Protein AF-A0A7X7VH46-F1 (afdb_monomer_lite)

Secondary structure (DSSP, 8-state):
--HHHHHHHHT-HHHHHHHHHHHHHHHHHHHTS-TTSTTHHHHHHHHHHHHHSHHHHHHHHHHHHHHSHHHHHHGGG--HHHHHHHHHHHHHHHHHHT-

pLDDT: mean 96.86, std 2.76, range [81.5, 98.75]

Structure (mmCIF, N/CA/C/O backbone):
data_AF-A0A7X7VH46-F1
#
_entry.id   AF-A0A7X7VH46-F1
#
loop_
_atom_site.group_PDB
_atom_site.id
_atom_site.type_symbol
_atom_site.label_atom_id
_atom_site.label_alt_id
_atom_site.label_comp_id
_atom_site.label_asym_id
_atom_site.label_entity_id
_atom_site.label_seq_id
_atom_site.pdbx_PDB_ins_code
_atom_site.Cartn_x
_atom_site.Cartn_y
_atom_site.Cartn_z
_atom_site.occupancy
_atom_site.B_iso_or_equiv
_atom_site.auth_seq_id
_atom_site.auth_comp_id
_atom_site.auth_asym_id
_atom_site.auth_atom_id
_atom_site.pdbx_PDB_model_num
ATOM 1 N N . MET A 1 1 ? 3.389 -12.695 -15.971 1.00 82.69 1 MET A N 1
ATOM 2 C CA . MET A 1 1 ? 4.708 -12.786 -15.309 1.00 82.69 1 MET A CA 1
ATOM 3 C C . MET A 1 1 ? 4.766 -14.101 -14.540 1.00 82.69 1 MET A C 1
ATOM 5 O O . MET A 1 1 ? 3.742 -14.475 -13.978 1.00 82.69 1 MET A O 1
ATOM 9 N N . ALA A 1 2 ? 5.880 -14.842 -14.572 1.00 90.56 2 ALA A N 1
ATOM 10 C CA . ALA A 1 2 ? 5.995 -16.071 -13.780 1.00 90.56 2 ALA A CA 1
ATOM 11 C C . ALA A 1 2 ? 6.099 -15.738 -12.279 1.00 90.56 2 ALA A C 1
ATOM 13 O O . ALA A 1 2 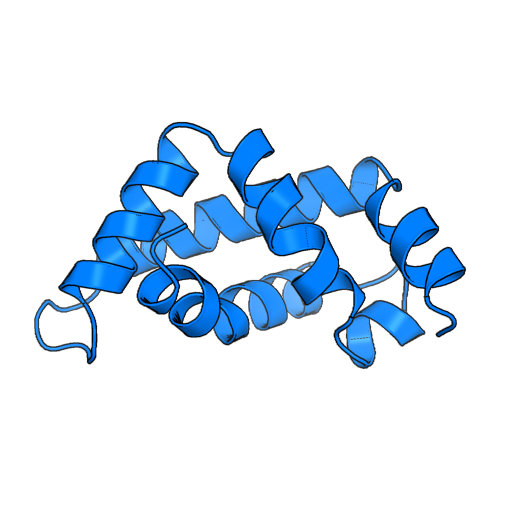? 6.571 -14.661 -11.926 1.00 90.56 2 ALA A O 1
ATOM 14 N N . LEU A 1 3 ? 5.710 -16.658 -11.386 1.00 93.12 3 LEU A N 1
ATOM 15 C CA . LEU A 1 3 ? 5.726 -16.412 -9.929 1.00 93.12 3 LEU A CA 1
ATOM 16 C C . LEU A 1 3 ? 7.112 -15.998 -9.411 1.00 93.12 3 LEU A C 1
ATOM 18 O O . LEU A 1 3 ? 7.232 -15.109 -8.569 1.00 93.12 3 LEU A O 1
ATOM 22 N N . ILE A 1 4 ? 8.164 -16.616 -9.951 1.00 94.44 4 ILE A N 1
ATOM 23 C CA . ILE A 1 4 ? 9.545 -16.285 -9.594 1.00 94.44 4 ILE A CA 1
ATOM 24 C C . ILE A 1 4 ? 9.942 -14.873 -10.039 1.00 94.44 4 ILE A C 1
ATOM 26 O O . ILE A 1 4 ? 10.735 -14.216 -9.369 1.00 94.44 4 ILE A O 1
ATOM 30 N N . ASP A 1 5 ? 9.378 -14.383 -11.140 1.00 93.38 5 ASP A N 1
ATOM 31 C CA . ASP A 1 5 ? 9.652 -13.039 -11.641 1.00 93.38 5 ASP A CA 1
ATOM 32 C C . ASP A 1 5 ? 8.924 -11.991 -10.793 1.00 93.38 5 ASP A C 1
ATOM 34 O O . ASP A 1 5 ? 9.522 -10.973 -10.453 1.00 93.38 5 ASP A O 1
ATOM 38 N N . THR A 1 6 ? 7.696 -12.283 -10.338 1.00 93.31 6 THR A N 1
ATOM 39 C CA . THR A 1 6 ? 7.007 -11.459 -9.331 1.00 93.31 6 THR A CA 1
ATOM 40 C C . THR A 1 6 ? 7.841 -11.347 -8.064 1.00 93.31 6 THR A C 1
ATOM 42 O O . THR A 1 6 ? 8.046 -10.249 -7.554 1.00 93.31 6 THR A O 1
ATOM 45 N N . TRP A 1 7 ? 8.371 -12.470 -7.572 1.00 93.50 7 TRP A N 1
ATOM 46 C CA . TRP A 1 7 ? 9.206 -12.463 -6.376 1.00 93.50 7 TRP A CA 1
ATOM 47 C C . TRP A 1 7 ? 10.475 -11.623 -6.569 1.00 93.50 7 TRP A C 1
ATOM 49 O O . TRP A 1 7 ? 10.784 -10.791 -5.722 1.00 93.50 7 TRP A O 1
ATOM 59 N N . LYS A 1 8 ? 11.174 -11.758 -7.704 1.00 94.38 8 LYS A N 1
ATOM 60 C CA . LYS A 1 8 ? 12.340 -10.914 -8.025 1.00 94.38 8 LYS A CA 1
ATOM 61 C C . LYS A 1 8 ? 11.986 -9.428 -8.075 1.00 94.38 8 LYS A C 1
ATOM 63 O O . LYS A 1 8 ? 12.780 -8.607 -7.623 1.00 94.38 8 LYS A O 1
ATOM 68 N N . LEU A 1 9 ? 10.814 -9.082 -8.608 1.00 94.94 9 LEU A N 1
ATOM 69 C CA . LEU A 1 9 ? 10.353 -7.699 -8.683 1.00 94.94 9 LEU A CA 1
ATOM 70 C C . LEU A 1 9 ? 10.090 -7.109 -7.292 1.00 94.94 9 LEU A C 1
ATOM 72 O O . LEU A 1 9 ? 10.503 -5.984 -7.027 1.00 94.94 9 LEU A O 1
ATOM 76 N N . VAL A 1 10 ? 9.492 -7.88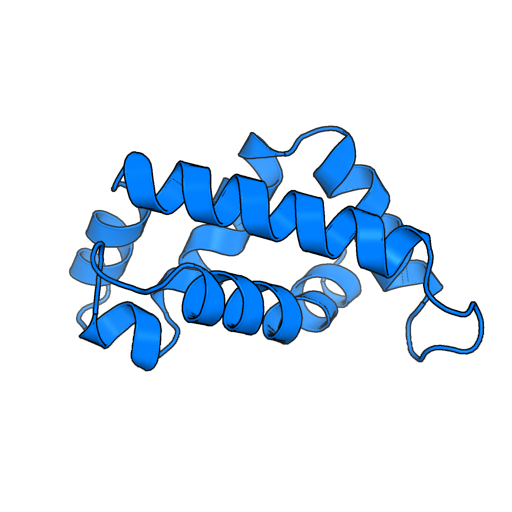9 -6.386 1.00 94.94 10 VAL A N 1
ATOM 77 C CA . VAL A 1 10 ? 9.300 -7.502 -4.977 1.00 94.94 10 VAL A CA 1
ATOM 78 C C . VAL A 1 10 ? 10.636 -7.192 -4.289 1.00 94.94 10 VAL A C 1
ATOM 80 O O . VAL A 1 10 ? 10.707 -6.270 -3.484 1.00 94.94 10 VAL A O 1
ATOM 83 N N . GLN A 1 11 ? 11.717 -7.898 -4.645 1.00 95.19 11 GLN A N 1
ATOM 84 C CA . GLN A 1 11 ? 13.063 -7.649 -4.104 1.00 95.19 11 GLN A CA 1
ATOM 85 C C . GLN A 1 11 ? 13.747 -6.388 -4.678 1.00 95.19 11 GLN A C 1
ATOM 87 O O . GLN A 1 11 ? 14.855 -6.034 -4.264 1.00 95.19 11 GLN A O 1
ATOM 92 N N . HIS A 1 12 ? 13.133 -5.690 -5.641 1.00 96.62 12 HIS A N 1
ATOM 93 C CA . HIS A 1 12 ? 13.712 -4.485 -6.228 1.00 96.62 12 HIS A CA 1
ATOM 94 C C . HIS A 1 12 ? 13.609 -3.293 -5.263 1.00 96.62 12 HIS A C 1
ATOM 96 O O . HIS A 1 12 ? 12.562 -2.654 -5.148 1.00 96.62 12 HIS A O 1
ATOM 102 N N . LYS A 1 13 ? 14.726 -2.943 -4.614 1.00 96.19 13 LYS A N 1
ATOM 103 C CA . LYS A 1 13 ? 14.794 -1.937 -3.532 1.00 96.19 13 LYS A CA 1
ATOM 104 C C . LYS A 1 13 ? 14.088 -0.616 -3.842 1.00 96.19 13 LYS A C 1
ATOM 106 O O . LYS A 1 13 ? 13.272 -0.155 -3.053 1.00 96.19 13 LYS A O 1
ATOM 111 N N . THR A 1 14 ? 14.360 -0.013 -5.000 1.00 96.44 14 THR A N 1
ATOM 112 C CA . THR A 1 14 ? 13.745 1.277 -5.356 1.00 96.44 14 THR A CA 1
ATOM 113 C C . THR A 1 14 ? 12.237 1.158 -5.541 1.00 96.44 14 THR A C 1
ATOM 115 O O . THR A 1 14 ? 11.509 2.075 -5.185 1.00 96.44 14 THR A O 1
ATOM 118 N N . LEU A 1 15 ? 11.753 0.032 -6.076 1.00 96.44 15 LEU A N 1
ATOM 119 C CA . LEU A 1 15 ? 10.314 -0.183 -6.223 1.00 96.44 15 LEU A CA 1
ATOM 120 C C . LEU A 1 15 ? 9.675 -0.388 -4.847 1.00 96.44 15 LEU A C 1
ATOM 122 O O . LEU A 1 15 ? 8.636 0.199 -4.573 1.00 96.44 15 LEU A O 1
ATOM 126 N N . HIS A 1 16 ? 10.334 -1.142 -3.968 1.00 97.62 16 HIS A N 1
ATOM 127 C CA . HIS A 1 16 ? 9.873 -1.363 -2.602 1.00 97.62 16 HIS A CA 1
ATOM 128 C C . HIS A 1 16 ? 9.717 -0.053 -1.815 1.00 97.62 16 HIS A C 1
ATOM 130 O O . HIS A 1 16 ? 8.656 0.192 -1.252 1.00 97.62 16 HIS A O 1
ATOM 136 N N . HIS A 1 17 ? 10.713 0.840 -1.844 1.00 98.19 17 HIS A N 1
ATOM 137 C CA . HIS A 1 17 ? 10.598 2.146 -1.179 1.00 98.19 17 HIS A CA 1
ATOM 138 C C . HIS A 1 17 ? 9.454 3.001 -1.750 1.00 98.19 17 HIS A C 1
ATOM 140 O O . HIS A 1 17 ? 8.810 3.746 -1.020 1.00 98.19 17 HIS A O 1
ATOM 146 N N . ARG A 1 18 ? 9.164 2.889 -3.051 1.00 98.50 18 ARG A N 1
ATOM 147 C CA . ARG A 1 18 ? 8.034 3.599 -3.674 1.00 98.50 18 ARG A CA 1
ATOM 148 C C . ARG A 1 18 ? 6.690 3.022 -3.230 1.00 98.50 18 ARG A C 1
ATOM 150 O O . ARG A 1 18 ? 5.763 3.784 -2.984 1.00 98.50 18 ARG A O 1
ATOM 157 N N . ILE A 1 19 ? 6.599 1.699 -3.076 1.00 98.44 19 ILE A N 1
ATOM 158 C CA . ILE A 1 19 ? 5.430 1.024 -2.491 1.00 98.44 19 ILE A CA 1
ATOM 159 C C . ILE A 1 19 ? 5.230 1.462 -1.038 1.00 98.44 19 ILE A C 1
ATOM 161 O O . ILE A 1 19 ? 4.105 1.757 -0.650 1.00 98.44 19 ILE A O 1
ATOM 165 N N . GLU A 1 20 ? 6.304 1.549 -0.253 1.00 98.56 20 GLU A N 1
ATOM 166 C CA . GLU A 1 20 ? 6.255 2.022 1.133 1.00 98.56 20 GLU A CA 1
ATOM 167 C C . GLU A 1 20 ? 5.703 3.445 1.231 1.00 98.56 20 GLU A C 1
ATOM 169 O O . GLU A 1 20 ? 4.749 3.686 1.971 1.00 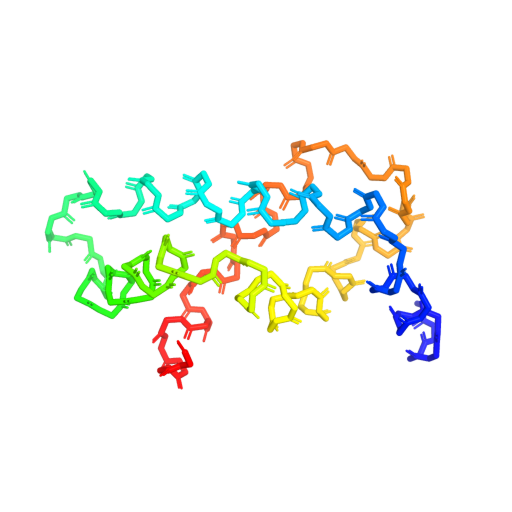98.56 20 GLU A O 1
ATOM 174 N N . VAL A 1 21 ? 6.237 4.374 0.433 1.00 98.62 21 VAL A N 1
ATOM 175 C CA . VAL A 1 21 ? 5.730 5.752 0.388 1.00 98.62 21 VAL A CA 1
ATOM 176 C C . VAL A 1 21 ? 4.261 5.771 -0.032 1.00 98.62 21 VAL A C 1
ATOM 178 O O . VAL A 1 21 ? 3.455 6.417 0.632 1.00 98.62 21 VAL A O 1
ATOM 181 N N . ALA A 1 22 ? 3.884 5.015 -1.067 1.00 98.75 22 ALA A N 1
ATOM 182 C CA . ALA A 1 22 ? 2.498 4.942 -1.520 1.00 98.75 22 ALA A CA 1
ATOM 183 C C . ALA A 1 22 ? 1.544 4.379 -0.449 1.00 98.75 22 ALA A C 1
ATOM 185 O O . ALA A 1 22 ? 0.421 4.871 -0.301 1.00 98.75 22 ALA A O 1
ATOM 186 N N . ALA A 1 23 ? 1.990 3.382 0.324 1.00 98.75 23 ALA A N 1
ATOM 187 C CA . ALA A 1 23 ? 1.242 2.811 1.442 1.00 98.75 23 ALA A CA 1
ATOM 188 C C . ALA A 1 23 ? 1.039 3.836 2.563 1.00 98.75 23 ALA A C 1
ATOM 190 O O . ALA A 1 23 ? -0.078 3.979 3.058 1.00 98.75 23 ALA A O 1
ATOM 191 N N . VAL A 1 24 ? 2.073 4.601 2.923 1.00 98.75 24 VAL A N 1
ATOM 192 C CA . VAL A 1 24 ? 1.960 5.678 3.921 1.00 98.75 24 VAL A CA 1
ATOM 193 C C . VAL A 1 24 ? 1.053 6.805 3.423 1.00 98.75 24 VAL A C 1
ATOM 195 O O . VAL A 1 24 ? 0.207 7.288 4.174 1.00 98.75 24 VAL A O 1
ATOM 198 N N . THR A 1 25 ? 1.168 7.203 2.154 1.00 98.75 25 THR A N 1
ATOM 199 C CA . THR A 1 25 ? 0.283 8.205 1.544 1.00 98.75 25 THR A CA 1
ATOM 200 C C . THR A 1 25 ? -1.179 7.757 1.588 1.00 98.75 25 THR A C 1
ATOM 202 O O . THR A 1 25 ? -2.042 8.534 2.002 1.00 98.75 25 THR A O 1
ATOM 205 N N . ALA A 1 26 ? -1.458 6.497 1.239 1.00 98.62 26 ALA A N 1
ATOM 206 C CA . ALA A 1 26 ? -2.795 5.917 1.348 1.00 98.62 26 ALA A CA 1
ATOM 207 C C . ALA A 1 26 ? -3.280 5.873 2.806 1.00 98.62 26 ALA A C 1
ATOM 209 O O . ALA A 1 26 ? -4.409 6.269 3.088 1.00 98.62 26 ALA A O 1
ATOM 210 N N . ALA A 1 27 ? -2.414 5.482 3.746 1.00 98.75 27 ALA A N 1
ATOM 211 C CA . ALA A 1 27 ? -2.733 5.432 5.169 1.00 98.75 27 ALA A CA 1
ATOM 212 C C . ALA A 1 27 ? -3.158 6.797 5.718 1.00 98.75 27 ALA A C 1
ATOM 214 O O . ALA A 1 27 ? -4.167 6.896 6.413 1.00 98.75 27 ALA A O 1
ATOM 215 N N . ILE A 1 28 ? -2.426 7.861 5.380 1.00 98.75 28 ILE A N 1
ATOM 216 C CA . ILE A 1 28 ? -2.764 9.224 5.807 1.00 98.75 28 ILE A CA 1
ATOM 217 C C . ILE A 1 28 ? -4.121 9.642 5.232 1.00 98.75 28 ILE A C 1
ATOM 219 O O . ILE A 1 28 ? -4.941 10.199 5.963 1.00 98.75 28 ILE A O 1
ATOM 223 N N . ALA A 1 29 ? -4.384 9.361 3.953 1.00 98.50 29 ALA A N 1
ATOM 224 C CA . ALA A 1 29 ? -5.666 9.683 3.330 1.00 98.50 29 ALA A CA 1
ATOM 225 C C . ALA A 1 29 ? -6.830 8.940 4.010 1.00 98.50 29 ALA A C 1
ATOM 227 O O . ALA A 1 29 ? -7.821 9.562 4.381 1.00 98.50 29 ALA A O 1
ATOM 228 N N . VAL A 1 30 ? -6.676 7.636 4.253 1.00 98.38 30 VAL A N 1
ATOM 229 C CA . VAL A 1 30 ? -7.682 6.788 4.909 1.00 98.38 30 VAL A CA 1
ATOM 230 C C . VAL A 1 30 ? -7.900 7.175 6.371 1.00 98.38 30 VAL A C 1
ATOM 232 O O . VAL A 1 30 ? -9.031 7.206 6.843 1.00 98.38 30 VAL A O 1
ATOM 235 N N . ALA A 1 31 ? -6.850 7.527 7.113 1.00 97.81 31 ALA A N 1
ATOM 236 C CA . ALA A 1 31 ? -6.992 7.961 8.503 1.00 97.81 31 ALA A CA 1
ATOM 237 C C . ALA A 1 31 ? -7.841 9.240 8.650 1.00 97.81 31 ALA A C 1
ATOM 239 O O . ALA A 1 31 ? -8.410 9.468 9.723 1.00 97.81 31 ALA A O 1
ATOM 240 N N . ASN A 1 32 ? -7.929 10.035 7.577 1.00 97.62 32 ASN A N 1
ATOM 241 C CA . ASN A 1 32 ? -8.703 11.271 7.478 1.00 97.62 32 ASN A CA 1
ATOM 242 C C . ASN A 1 32 ? -9.996 11.127 6.646 1.00 97.62 32 ASN A C 1
ATOM 244 O O . ASN A 1 32 ? -10.652 12.136 6.389 1.00 97.62 32 ASN A O 1
ATOM 248 N N . GLU A 1 33 ? -10.362 9.921 6.197 1.00 97.06 33 GLU A N 1
ATOM 249 C CA . GLU A 1 33 ? -11.583 9.715 5.407 1.00 97.06 33 GLU A CA 1
ATOM 250 C C . GLU A 1 33 ? -12.853 9.856 6.272 1.00 97.06 33 GLU A C 1
ATOM 252 O O . GLU A 1 33 ? -12.803 9.781 7.503 1.00 97.06 33 GLU A O 1
ATOM 257 N N . ASP A 1 34 ? -14.002 10.069 5.626 1.00 97.44 34 ASP A N 1
ATOM 258 C CA . ASP A 1 34 ? -15.290 10.198 6.314 1.00 97.44 34 ASP A CA 1
ATOM 259 C C . ASP A 1 34 ? -15.626 8.905 7.089 1.00 97.44 34 ASP A C 1
ATOM 261 O O . ASP A 1 34 ? -15.579 7.824 6.489 1.00 97.44 34 ASP A O 1
ATOM 265 N N . PRO A 1 35 ? -16.023 8.979 8.376 1.00 97.19 35 PRO A N 1
ATOM 266 C CA . PRO A 1 35 ? -16.440 7.813 9.153 1.00 97.19 35 PRO A CA 1
ATOM 267 C C . PRO A 1 35 ? -17.605 7.004 8.567 1.00 97.19 35 PRO A C 1
ATOM 269 O O . PRO A 1 35 ? -17.790 5.851 8.951 1.00 97.19 35 PRO A O 1
ATOM 272 N N . GLN A 1 36 ? -18.404 7.591 7.672 1.00 97.75 36 GLN A N 1
ATOM 273 C CA . GLN A 1 36 ? -19.488 6.920 6.951 1.00 97.75 36 GLN A CA 1
ATOM 274 C C . GLN A 1 36 ? -19.007 6.118 5.733 1.00 97.75 36 GLN A C 1
ATOM 276 O O . GLN A 1 36 ? -19.809 5.419 5.109 1.00 97.75 36 GLN A O 1
ATOM 281 N N . THR A 1 37 ? -17.719 6.191 5.385 1.00 97.38 37 THR A N 1
ATOM 282 C CA . THR A 1 37 ? -17.127 5.360 4.330 1.00 97.38 37 THR A CA 1
ATOM 283 C C . THR A 1 37 ? -17.294 3.882 4.685 1.00 97.38 37 THR A C 1
ATOM 285 O O . THR A 1 37 ? -17.122 3.472 5.835 1.00 97.38 37 THR A O 1
ATOM 288 N N . ALA A 1 38 ? -17.638 3.057 3.696 1.00 97.31 38 ALA A N 1
ATOM 289 C CA . ALA A 1 38 ? -17.767 1.620 3.905 1.00 97.31 38 ALA A CA 1
ATOM 290 C C . ALA A 1 38 ? -16.466 1.033 4.485 1.00 97.31 38 ALA A C 1
ATOM 292 O O . ALA A 1 38 ? -15.376 1.361 4.020 1.00 97.31 38 ALA A O 1
ATOM 293 N N . ASN A 1 39 ? -16.588 0.159 5.488 1.00 97.06 39 ASN A N 1
ATOM 294 C CA . ASN A 1 39 ? -15.462 -0.495 6.173 1.00 97.06 39 ASN A CA 1
ATOM 295 C C . ASN A 1 39 ? -14.462 0.478 6.830 1.00 97.06 39 ASN A C 1
ATOM 297 O O . ASN A 1 39 ? -13.299 0.128 7.033 1.00 97.06 39 ASN A O 1
ATOM 301 N N . HIS A 1 40 ? -14.875 1.713 7.146 1.00 97.75 40 HIS A N 1
ATOM 302 C CA . HIS A 1 40 ? -13.968 2.736 7.673 1.00 97.75 40 HIS A CA 1
ATOM 303 C C . HIS A 1 40 ? -13.180 2.271 8.908 1.00 97.75 40 HIS A C 1
ATOM 305 O O . HIS A 1 40 ? -11.992 2.563 9.027 1.00 97.75 40 HIS A O 1
ATOM 311 N N . ALA A 1 41 ? -13.812 1.536 9.829 1.00 97.50 41 ALA A N 1
ATOM 312 C CA . ALA A 1 41 ? -13.156 1.082 11.054 1.00 97.50 41 ALA A CA 1
ATOM 313 C C . ALA A 1 41 ? -11.948 0.175 10.754 1.00 97.50 41 ALA A C 1
ATOM 315 O O . ALA A 1 41 ? -10.855 0.395 11.280 1.00 97.50 41 ALA A O 1
ATOM 316 N N . GLU A 1 42 ? -12.122 -0.797 9.863 1.00 98.38 42 GLU A N 1
ATOM 317 C CA . GLU A 1 42 ? -11.096 -1.740 9.422 1.00 98.38 42 GLU A CA 1
ATOM 318 C C . GLU A 1 42 ? -10.027 -1.035 8.582 1.00 98.38 42 GLU A C 1
ATOM 320 O O . GLU A 1 42 ? -8.826 -1.211 8.806 1.00 98.38 42 GLU A O 1
ATOM 325 N N . ARG A 1 43 ? -10.454 -0.174 7.651 1.00 98.44 43 ARG A N 1
ATOM 326 C CA . ARG A 1 43 ? -9.560 0.621 6.799 1.00 98.44 43 ARG A CA 1
ATOM 327 C C . ARG A 1 43 ? -8.655 1.521 7.637 1.00 98.44 43 ARG A C 1
ATOM 329 O O . ARG A 1 43 ? -7.446 1.568 7.402 1.00 98.44 43 ARG A O 1
ATOM 336 N N . LYS A 1 44 ? -9.217 2.188 8.647 1.00 98.31 44 LYS A N 1
ATOM 337 C CA . LYS A 1 44 ? -8.480 3.032 9.591 1.00 98.31 44 LYS A CA 1
ATOM 338 C C . LYS A 1 44 ? -7.561 2.219 10.498 1.00 98.31 44 LYS A C 1
ATOM 340 O O . LYS A 1 44 ? -6.452 2.668 10.780 1.00 98.31 44 LYS A O 1
ATOM 345 N N . ALA A 1 45 ? -7.970 1.026 10.928 1.00 98.31 45 ALA A N 1
ATOM 346 C CA . ALA A 1 45 ? -7.107 0.143 11.711 1.00 98.31 45 ALA A CA 1
ATOM 347 C C . ALA A 1 45 ? -5.834 -0.231 10.934 1.00 98.31 45 ALA A C 1
ATOM 349 O O . ALA A 1 45 ? -4.733 -0.120 11.477 1.00 98.31 45 ALA A O 1
ATOM 350 N N . LEU A 1 46 ? -5.965 -0.587 9.650 1.00 98.50 46 LEU A N 1
ATOM 351 C CA . LEU A 1 46 ? -4.814 -0.803 8.772 1.00 98.50 46 LEU A CA 1
ATOM 352 C C . LEU A 1 46 ? -3.977 0.474 8.612 1.00 98.50 46 LEU A C 1
ATOM 354 O O . LEU A 1 46 ? -2.757 0.414 8.731 1.00 98.50 46 LEU A O 1
ATOM 358 N N . ALA A 1 47 ? -4.608 1.636 8.414 1.00 98.62 47 ALA A N 1
ATOM 359 C CA . ALA A 1 47 ? -3.892 2.905 8.253 1.00 98.62 47 ALA A CA 1
ATOM 360 C C . ALA A 1 47 ? -2.956 3.205 9.432 1.00 98.62 47 ALA A C 1
ATOM 362 O O . ALA A 1 47 ? -1.794 3.563 9.240 1.00 98.62 47 ALA A O 1
ATOM 363 N N . LEU A 1 48 ? -3.442 3.016 10.661 1.00 98.44 48 LEU A N 1
ATOM 364 C CA . LEU A 1 48 ? -2.645 3.226 11.869 1.00 98.44 48 LEU A CA 1
ATOM 365 C C . LEU A 1 48 ? -1.451 2.267 11.944 1.00 98.44 48 LEU A C 1
ATOM 367 O O . LEU A 1 48 ? -0.350 2.688 12.297 1.00 98.44 48 LEU A O 1
ATOM 371 N N . LYS A 1 49 ? -1.646 0.999 11.570 1.00 98.44 49 LYS A N 1
ATOM 372 C CA . LYS A 1 49 ? -0.571 0.001 11.526 1.00 98.44 49 LYS A CA 1
ATOM 373 C C . LYS A 1 49 ? 0.487 0.338 10.467 1.00 98.44 49 LYS A C 1
ATOM 375 O O . LYS A 1 49 ? 1.678 0.289 10.765 1.00 98.44 49 LYS A O 1
ATOM 380 N N . VAL A 1 50 ? 0.059 0.745 9.267 1.00 98.62 50 VAL A N 1
ATOM 381 C CA . VAL A 1 50 ? 0.954 1.166 8.175 1.00 98.62 50 VAL A CA 1
ATOM 382 C C . VAL A 1 50 ? 1.798 2.365 8.602 1.00 98.62 50 VAL A C 1
ATOM 384 O O . VAL A 1 50 ? 3.005 2.352 8.399 1.00 98.62 50 VAL A O 1
ATOM 387 N N . MET A 1 51 ? 1.206 3.375 9.246 1.00 98.38 51 MET A N 1
ATOM 388 C CA . MET A 1 51 ? 1.964 4.531 9.747 1.00 98.38 51 MET A CA 1
ATOM 389 C C . MET A 1 51 ? 2.933 4.167 10.882 1.00 98.38 51 MET A C 1
ATOM 391 O O . MET A 1 51 ? 3.976 4.803 11.013 1.00 98.38 51 MET A O 1
ATOM 395 N N . ALA A 1 52 ? 2.611 3.158 11.696 1.00 98.38 52 ALA A N 1
ATOM 396 C CA . ALA A 1 52 ? 3.469 2.706 12.790 1.00 98.38 52 ALA A CA 1
ATOM 397 C C . ALA A 1 52 ? 4.653 1.840 12.322 1.00 98.38 52 ALA A C 1
ATOM 399 O O . ALA A 1 52 ? 5.712 1.875 12.946 1.00 98.38 52 ALA A O 1
ATOM 400 N N . ALA A 1 53 ? 4.486 1.065 11.245 1.00 98.31 53 ALA A N 1
ATOM 401 C CA . ALA A 1 53 ? 5.526 0.191 10.699 1.00 98.31 53 ALA A CA 1
ATOM 402 C C . ALA A 1 53 ? 5.530 0.164 9.151 1.00 98.31 53 ALA A C 1
ATOM 404 O O . ALA A 1 53 ? 5.248 -0.886 8.561 1.00 98.31 53 ALA A O 1
ATOM 405 N N . PRO A 1 54 ? 5.876 1.282 8.477 1.00 98.06 54 PRO A N 1
ATOM 406 C CA . PRO A 1 54 ? 5.759 1.418 7.021 1.00 98.06 54 PRO A CA 1
ATOM 407 C C . PRO A 1 54 ? 6.431 0.298 6.228 1.00 98.06 54 PRO A C 1
ATOM 409 O O . PRO A 1 54 ? 5.781 -0.356 5.416 1.00 98.06 54 PRO A O 1
ATOM 412 N N . GLU A 1 55 ? 7.701 0.008 6.518 1.00 97.75 55 GLU A N 1
ATOM 413 C CA . GLU A 1 55 ? 8.473 -1.030 5.827 1.00 97.75 55 GLU A CA 1
ATOM 414 C C . GLU A 1 55 ? 7.829 -2.422 5.957 1.00 97.75 55 GLU A C 1
ATOM 416 O O . GLU A 1 55 ? 7.784 -3.195 4.999 1.00 97.75 55 GLU A O 1
ATOM 421 N N . THR A 1 56 ? 7.283 -2.755 7.132 1.00 97.94 56 THR A N 1
ATOM 422 C CA . THR A 1 56 ? 6.634 -4.058 7.362 1.00 97.94 56 THR A CA 1
ATOM 423 C C . THR A 1 56 ? 5.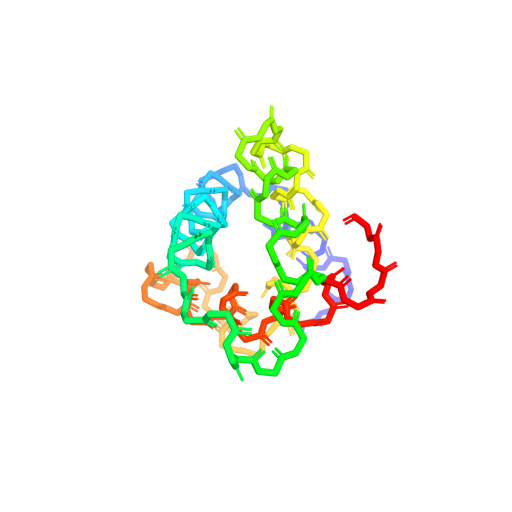387 -4.200 6.495 1.00 97.94 56 THR A C 1
ATOM 425 O O . THR A 1 56 ? 5.196 -5.221 5.835 1.00 97.94 56 THR A O 1
ATOM 428 N N . TYR A 1 57 ? 4.553 -3.163 6.446 1.00 98.00 57 TYR A N 1
ATOM 429 C CA . TYR A 1 57 ? 3.326 -3.198 5.656 1.00 98.00 57 TYR A CA 1
ATOM 430 C C . TYR A 1 57 ? 3.578 -3.060 4.154 1.00 98.00 57 TYR A C 1
ATOM 432 O O . TYR A 1 57 ? 2.869 -3.685 3.366 1.00 98.00 57 TYR A O 1
ATOM 440 N N . ALA A 1 58 ? 4.629 -2.346 3.750 1.00 97.56 58 ALA A N 1
ATOM 441 C CA . ALA A 1 58 ? 5.099 -2.342 2.371 1.00 97.56 58 ALA A CA 1
ATOM 442 C C . ALA A 1 58 ? 5.465 -3.762 1.912 1.00 97.56 58 ALA A C 1
ATOM 444 O O . ALA A 1 58 ? 4.993 -4.199 0.865 1.00 97.56 58 ALA A O 1
ATOM 445 N N . ASN A 1 59 ? 6.200 -4.520 2.735 1.00 96.88 59 ASN A N 1
ATOM 446 C CA . ASN A 1 59 ? 6.544 -5.917 2.452 1.00 96.88 59 ASN A CA 1
ATOM 447 C C . ASN A 1 59 ? 5.299 -6.813 2.320 1.00 96.88 59 ASN A C 1
ATOM 449 O O . ASN A 1 59 ? 5.219 -7.633 1.403 1.00 96.88 59 ASN A O 1
ATOM 453 N N . ILE A 1 60 ? 4.307 -6.641 3.202 1.00 97.19 60 ILE A N 1
ATOM 454 C CA . ILE A 1 60 ? 3.032 -7.381 3.154 1.00 97.19 60 ILE A CA 1
ATOM 455 C C . ILE A 1 60 ? 2.264 -7.073 1.856 1.00 97.19 60 ILE A C 1
ATOM 457 O O . ILE A 1 60 ? 1.707 -7.975 1.221 1.00 97.19 60 ILE A O 1
ATOM 461 N N . MET A 1 61 ? 2.248 -5.804 1.440 1.00 97.44 61 MET A N 1
ATOM 462 C CA . MET A 1 61 ? 1.523 -5.342 0.255 1.00 97.44 61 MET A CA 1
ATOM 463 C C . MET A 1 61 ? 2.268 -5.601 -1.062 1.00 97.44 61 MET A C 1
ATOM 465 O O . MET A 1 61 ? 1.636 -5.702 -2.117 1.00 97.44 61 MET A O 1
ATOM 469 N N . ALA A 1 62 ? 3.596 -5.741 -1.033 1.00 97.44 62 ALA A N 1
ATOM 470 C CA . ALA A 1 62 ? 4.437 -5.745 -2.228 1.00 97.44 62 ALA A CA 1
ATOM 471 C C . ALA A 1 62 ? 4.085 -6.857 -3.223 1.00 97.44 62 ALA A C 1
ATOM 473 O O . ALA A 1 62 ? 4.098 -6.616 -4.431 1.00 97.44 62 ALA A O 1
ATOM 474 N N . ILE A 1 63 ? 3.723 -8.053 -2.744 1.00 96.31 63 ILE A N 1
ATOM 475 C CA . ILE A 1 63 ? 3.286 -9.154 -3.618 1.00 96.31 63 ILE A CA 1
ATOM 476 C C . ILE A 1 63 ? 1.996 -8.780 -4.351 1.00 96.31 63 ILE A C 1
ATOM 478 O O . ILE A 1 63 ? 1.907 -8.998 -5.560 1.00 96.31 63 ILE A O 1
ATOM 482 N N . GLY A 1 64 ? 1.016 -8.200 -3.653 1.00 96.50 64 GLY A N 1
ATOM 483 C CA . GLY A 1 64 ? -0.238 -7.750 -4.259 1.00 96.50 64 GLY A CA 1
ATOM 484 C C . GLY A 1 64 ? 0.010 -6.672 -5.312 1.00 96.50 64 GLY A C 1
ATOM 485 O O . GLY A 1 64 ? -0.490 -6.775 -6.432 1.00 96.50 64 GLY A O 1
ATOM 486 N N . VAL A 1 65 ? 0.870 -5.700 -4.994 1.00 97.94 65 VAL A N 1
ATOM 487 C CA . VAL A 1 65 ? 1.235 -4.624 -5.924 1.00 97.94 65 VAL A CA 1
ATOM 488 C C . VAL A 1 65 ? 1.945 -5.172 -7.165 1.00 97.94 65 VAL A C 1
ATOM 490 O O . VAL A 1 65 ? 1.531 -4.884 -8.286 1.00 97.94 65 VAL A O 1
ATOM 493 N N . CYS A 1 66 ? 2.967 -6.013 -6.993 1.00 97.50 66 CYS A N 1
ATOM 494 C CA . CYS A 1 66 ? 3.736 -6.586 -8.104 1.00 97.50 66 CYS A CA 1
ATOM 495 C C . CYS A 1 66 ? 2.941 -7.601 -8.941 1.00 97.50 66 CYS A C 1
ATOM 497 O O . CYS A 1 66 ? 3.340 -7.917 -10.061 1.00 97.50 66 CYS A O 1
ATOM 499 N N . SER A 1 67 ? 1.826 -8.114 -8.412 1.00 95.88 67 SER A N 1
ATOM 500 C CA . SER A 1 67 ? 0.920 -9.017 -9.132 1.00 95.88 67 SER A CA 1
ATOM 501 C C . SER A 1 67 ? -0.092 -8.277 -10.011 1.00 95.88 67 SER A C 1
ATOM 503 O O . SER A 1 67 ? -0.743 -8.905 -10.847 1.00 95.88 67 SER A O 1
ATOM 505 N N . ASN A 1 68 ? -0.232 -6.955 -9.865 1.00 96.75 68 ASN A N 1
ATOM 506 C CA . ASN A 1 68 ? -1.066 -6.156 -10.756 1.00 96.75 68 ASN A CA 1
ATOM 507 C C . ASN A 1 68 ? -0.511 -6.185 -12.191 1.00 96.75 68 ASN A C 1
ATOM 509 O O . ASN A 1 68 ? 0.688 -6.026 -12.396 1.00 96.75 68 ASN A O 1
ATOM 513 N N . VAL A 1 69 ? -1.379 -6.347 -13.194 1.00 95.56 69 VAL A N 1
ATOM 514 C CA . VAL A 1 69 ? -0.968 -6.518 -14.601 1.00 95.56 69 VAL A CA 1
ATOM 515 C C . VAL A 1 69 ? -0.169 -5.337 -15.162 1.00 95.56 69 VAL A C 1
ATOM 517 O O . VAL A 1 69 ? 0.766 -5.559 -15.929 1.00 95.56 69 VAL A O 1
ATOM 520 N N . THR A 1 70 ? -0.483 -4.105 -14.753 1.00 96.06 70 THR A N 1
ATOM 521 C CA . THR A 1 70 ? 0.232 -2.894 -15.181 1.00 96.06 70 THR A CA 1
ATOM 522 C C . THR A 1 70 ? 1.625 -2.848 -14.562 1.00 96.06 70 THR A C 1
ATOM 524 O O . THR A 1 70 ? 2.610 -2.634 -15.268 1.00 96.06 70 THR A O 1
ATOM 527 N N . ILE A 1 71 ? 1.730 -3.135 -13.259 1.00 97.50 71 ILE A N 1
ATOM 528 C CA . ILE A 1 71 ? 3.019 -3.197 -12.554 1.00 97.50 71 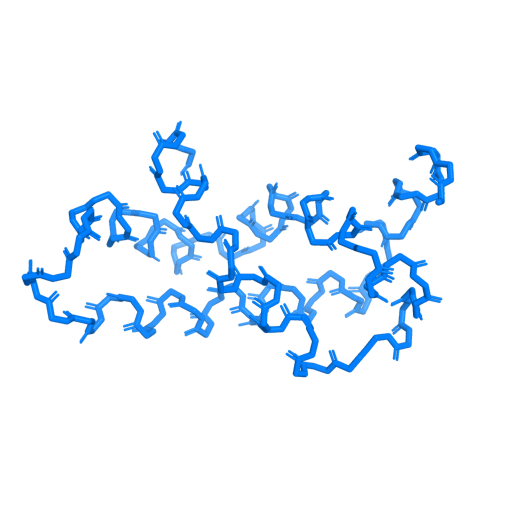ILE A CA 1
ATOM 529 C C . ILE A 1 71 ? 3.866 -4.362 -13.070 1.00 97.50 71 ILE A C 1
ATOM 531 O O . ILE A 1 71 ? 5.065 -4.216 -13.268 1.00 97.50 71 ILE A O 1
ATOM 535 N N . ALA A 1 72 ? 3.250 -5.509 -13.348 1.00 95.38 72 ALA A N 1
ATOM 536 C CA . ALA A 1 72 ? 3.922 -6.679 -13.896 1.00 95.38 72 ALA A CA 1
ATOM 537 C C . ALA A 1 72 ? 4.486 -6.427 -15.303 1.00 95.38 72 ALA A C 1
ATOM 539 O O . ALA A 1 72 ? 5.528 -6.979 -15.648 1.00 95.38 72 ALA A O 1
ATOM 540 N N . ALA A 1 73 ? 3.803 -5.613 -16.114 1.00 95.06 73 ALA A N 1
ATOM 541 C CA . ALA A 1 73 ? 4.262 -5.241 -17.448 1.00 95.06 73 ALA A CA 1
ATOM 542 C C . ALA A 1 73 ? 5.405 -4.212 -17.404 1.00 95.06 73 ALA A C 1
ATOM 544 O O . ALA A 1 73 ? 6.376 -4.343 -18.145 1.00 95.06 73 ALA A O 1
ATOM 545 N N . SER A 1 74 ? 5.305 -3.213 -16.522 1.00 95.81 74 SER A N 1
ATOM 546 C CA . SER A 1 74 ? 6.274 -2.111 -16.421 1.00 95.81 74 SER A CA 1
ATOM 547 C C . SER A 1 74 ? 7.450 -2.404 -15.480 1.00 95.81 74 SER A C 1
ATOM 549 O O . SER A 1 74 ? 8.497 -1.757 -15.550 1.00 95.81 74 SER A O 1
ATOM 551 N N . GLY A 1 75 ? 7.304 -3.371 -14.576 1.00 94.56 75 GLY A N 1
ATOM 552 C CA . GLY A 1 75 ? 8.301 -3.736 -13.578 1.00 94.56 75 GLY A CA 1
ATOM 553 C C . GLY A 1 75 ? 8.751 -2.539 -12.735 1.00 94.56 75 GLY A C 1
ATOM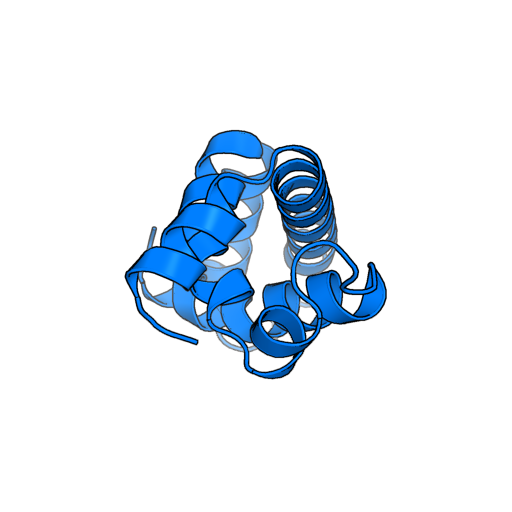 554 O O . GLY A 1 75 ? 7.949 -1.711 -12.299 1.00 94.56 75 GLY A O 1
ATOM 555 N N . ALA A 1 76 ? 10.064 -2.417 -12.535 1.00 93.94 76 ALA A N 1
ATOM 556 C CA . ALA A 1 76 ? 10.667 -1.309 -11.793 1.00 93.94 76 ALA A CA 1
ATOM 557 C C . ALA A 1 76 ? 10.476 0.070 -12.460 1.00 93.94 76 ALA A C 1
ATOM 559 O O . ALA A 1 76 ? 10.630 1.089 -11.786 1.00 93.94 76 ALA A O 1
ATOM 560 N N . ALA A 1 77 ? 10.119 0.107 -13.749 1.00 96.38 77 ALA A N 1
ATOM 561 C CA . ALA A 1 77 ? 9.830 1.332 -14.494 1.00 96.38 77 ALA A CA 1
ATOM 562 C C . ALA A 1 77 ? 8.366 1.798 -14.364 1.00 96.38 77 ALA A C 1
ATOM 564 O O . ALA A 1 77 ? 7.996 2.798 -14.975 1.00 96.38 77 ALA A O 1
ATOM 565 N N . SER A 1 78 ? 7.537 1.104 -13.571 1.00 97.94 78 SER A N 1
ATOM 566 C CA . SER A 1 78 ? 6.170 1.543 -13.240 1.00 97.94 78 SER A CA 1
ATOM 567 C C . SER A 1 78 ? 6.165 2.985 -12.744 1.00 97.94 78 SER A C 1
ATOM 569 O O . SER A 1 78 ? 7.098 3.388 -12.047 1.00 97.94 78 SER A O 1
ATOM 571 N N . THR A 1 79 ? 5.133 3.765 -13.068 1.00 98.31 79 THR A N 1
ATOM 572 C CA . THR A 1 79 ? 5.026 5.156 -12.600 1.00 98.31 79 THR A CA 1
ATOM 573 C C . THR A 1 79 ? 4.580 5.214 -11.137 1.00 98.31 79 THR A C 1
ATOM 575 O O . THR A 1 79 ? 3.984 4.266 -10.629 1.00 98.31 79 THR A O 1
ATOM 578 N N . ASP A 1 80 ? 4.859 6.319 -10.434 1.00 98.38 80 ASP A N 1
ATOM 579 C CA . ASP A 1 80 ? 4.376 6.489 -9.050 1.00 98.38 80 ASP A CA 1
ATOM 580 C C . ASP A 1 80 ? 2.848 6.504 -8.993 1.00 98.38 80 ASP A C 1
ATOM 582 O O . ASP A 1 80 ? 2.256 5.977 -8.055 1.00 98.38 80 ASP A O 1
ATOM 586 N N . ASN A 1 81 ? 2.208 7.040 -10.035 1.00 98.44 81 ASN A N 1
ATOM 587 C CA . ASN A 1 81 ? 0.758 7.054 -10.152 1.00 98.44 81 ASN A CA 1
ATOM 588 C C . ASN A 1 81 ? 0.177 5.635 -10.259 1.00 98.44 81 ASN A C 1
ATOM 590 O O . ASN A 1 81 ? -0.803 5.334 -9.582 1.00 98.44 81 ASN A O 1
ATOM 594 N N . ASP A 1 82 ? 0.797 4.750 -11.048 1.00 98.56 82 ASP A N 1
ATOM 595 C CA . ASP A 1 82 ? 0.359 3.351 -11.142 1.00 98.56 82 ASP A CA 1
ATOM 596 C C . ASP A 1 82 ? 0.523 2.632 -9.801 1.00 98.56 82 ASP A C 1
ATOM 598 O O . ASP A 1 82 ? -0.382 1.931 -9.355 1.00 98.56 82 ASP A O 1
ATOM 602 N N . ILE A 1 83 ? 1.658 2.837 -9.124 1.00 98.62 83 ILE A N 1
ATOM 603 C CA . ILE A 1 83 ? 1.924 2.227 -7.815 1.00 98.62 83 ILE A CA 1
ATOM 604 C C . ILE A 1 83 ? 0.893 2.708 -6.788 1.00 98.62 83 ILE A C 1
ATOM 606 O O . ILE A 1 83 ? 0.280 1.883 -6.110 1.00 98.62 83 ILE A O 1
ATOM 610 N N . GLN A 1 84 ? 0.652 4.020 -6.709 1.00 98.62 84 GLN A N 1
ATOM 611 C CA . GLN A 1 84 ? -0.332 4.598 -5.794 1.00 98.62 84 GLN A CA 1
ATOM 612 C C . GLN A 1 84 ? -1.743 4.083 -6.084 1.00 98.62 84 GLN A C 1
ATOM 614 O O . GLN A 1 84 ? -2.466 3.717 -5.158 1.00 98.62 84 GLN A O 1
ATOM 619 N N . TYR A 1 85 ? -2.131 4.023 -7.360 1.00 98.56 85 TYR A N 1
ATOM 620 C CA . TYR A 1 85 ? -3.430 3.499 -7.769 1.00 98.56 85 TYR A CA 1
ATOM 621 C C . TYR A 1 85 ? -3.621 2.051 -7.304 1.00 98.56 85 TYR A C 1
ATOM 623 O O . TYR A 1 85 ? -4.652 1.714 -6.718 1.00 98.56 85 TYR A O 1
ATOM 631 N N . VAL A 1 86 ? -2.614 1.200 -7.514 1.00 98.56 86 VAL A N 1
ATOM 632 C CA . VAL A 1 86 ? -2.679 -0.208 -7.115 1.00 98.56 86 VAL A CA 1
ATOM 633 C C . VAL A 1 86 ? -2.745 -0.351 -5.597 1.00 98.56 86 VAL A C 1
ATOM 635 O O . VAL A 1 86 ? -3.614 -1.074 -5.112 1.00 98.56 86 VAL A O 1
ATOM 638 N N . VAL A 1 87 ? -1.908 0.366 -4.841 1.00 98.56 87 VAL A N 1
ATOM 639 C CA . VAL A 1 87 ? -1.965 0.373 -3.367 1.00 98.56 87 VAL A CA 1
ATOM 640 C C . VAL A 1 87 ? -3.357 0.770 -2.873 1.00 98.56 87 VAL A C 1
ATOM 642 O O . VAL A 1 87 ? -3.943 0.054 -2.062 1.00 98.56 87 VAL A O 1
ATOM 645 N N . ASN A 1 88 ? -3.930 1.850 -3.414 1.00 98.44 88 ASN A N 1
ATOM 646 C CA . ASN A 1 88 ? -5.277 2.296 -3.054 1.00 98.44 88 ASN A CA 1
ATOM 647 C C . ASN A 1 88 ? -6.331 1.217 -3.348 1.00 98.44 88 ASN A C 1
ATOM 649 O O . ASN A 1 88 ? -7.205 0.969 -2.522 1.00 98.44 88 ASN A O 1
ATOM 653 N N . SER A 1 89 ? -6.236 0.545 -4.502 1.00 98.06 89 SER A N 1
ATOM 654 C CA . SER A 1 89 ? -7.189 -0.503 -4.893 1.00 98.06 89 SER A CA 1
ATOM 655 C C . SER A 1 89 ? -7.124 -1.760 -4.020 1.00 98.06 89 SER A C 1
ATOM 657 O O . SER A 1 89 ? -8.122 -2.461 -3.871 1.00 98.06 89 SER A O 1
ATOM 659 N N . LEU A 1 90 ? -5.962 -2.048 -3.429 1.00 97.94 90 LEU A N 1
ATOM 660 C CA . LEU A 1 90 ? -5.757 -3.218 -2.576 1.00 97.94 90 LEU A CA 1
ATOM 661 C C . LEU A 1 90 ? -6.126 -2.953 -1.114 1.00 97.94 90 LEU A C 1
ATOM 663 O O . LEU A 1 90 ? -6.187 -3.897 -0.325 1.00 97.94 90 LEU A O 1
ATOM 667 N N . TRP A 1 91 ? -6.380 -1.696 -0.746 1.00 98.31 91 TRP A N 1
ATOM 668 C CA . TRP A 1 91 ? -6.531 -1.284 0.644 1.00 98.31 91 TRP A CA 1
ATOM 669 C C . TRP A 1 91 ? -7.595 -2.090 1.397 1.00 98.31 91 TRP A C 1
ATOM 671 O O . TRP A 1 91 ? -7.300 -2.667 2.442 1.00 98.31 91 TRP A O 1
ATOM 681 N N . ASP A 1 92 ? -8.798 -2.218 0.828 1.00 97.94 92 ASP A N 1
ATOM 682 C CA . ASP A 1 92 ? -9.888 -2.991 1.443 1.00 97.94 92 ASP A CA 1
ATOM 683 C C . ASP A 1 92 ? -9.546 -4.472 1.589 1.00 97.94 92 ASP A C 1
ATOM 685 O O . ASP A 1 92 ? -9.924 -5.098 2.575 1.00 97.94 92 ASP A O 1
ATOM 689 N N . THR A 1 93 ? -8.788 -5.034 0.645 1.00 97.75 93 THR A N 1
ATOM 690 C CA . THR A 1 93 ? -8.384 -6.446 0.708 1.00 97.75 93 THR A CA 1
ATOM 691 C C . THR A 1 93 ? -7.534 -6.704 1.948 1.00 97.75 93 THR A C 1
ATOM 693 O O . THR A 1 93 ? -7.781 -7.660 2.681 1.00 97.75 93 THR A O 1
ATOM 696 N N . TYR A 1 94 ? -6.559 -5.836 2.218 1.00 98.06 94 TYR A N 1
ATOM 697 C CA . TYR A 1 94 ? -5.691 -5.967 3.387 1.00 98.06 94 TYR A CA 1
ATOM 698 C C . TYR A 1 94 ? -6.395 -5.561 4.686 1.00 98.06 94 TYR A C 1
ATOM 700 O O . TYR A 1 94 ? -6.210 -6.221 5.707 1.00 98.06 94 TYR A O 1
ATOM 708 N N . ALA A 1 95 ? -7.242 -4.530 4.644 1.00 98.06 95 ALA A N 1
ATOM 709 C CA . ALA A 1 95 ? -7.985 -4.064 5.810 1.00 98.06 95 ALA A CA 1
ATOM 710 C C . ALA A 1 95 ? -8.945 -5.143 6.330 1.00 98.06 95 ALA A C 1
ATOM 712 O O . ALA A 1 95 ? -8.936 -5.463 7.517 1.00 98.06 95 ALA A O 1
ATOM 713 N N . LEU A 1 96 ? -9.716 -5.764 5.432 1.00 97.31 96 LEU A N 1
ATOM 714 C CA . LEU A 1 96 ? -10.672 -6.819 5.779 1.00 97.31 96 LEU A CA 1
ATOM 715 C C . LEU A 1 96 ? -9.992 -8.147 6.139 1.00 97.31 96 LEU A C 1
ATOM 717 O O . LEU A 1 96 ? -10.562 -8.942 6.883 1.00 97.31 96 LEU A O 1
ATOM 721 N N . ALA A 1 97 ? -8.770 -8.388 5.654 1.00 95.31 97 ALA A N 1
ATOM 722 C CA . ALA A 1 97 ? -7.960 -9.532 6.074 1.00 95.31 97 ALA A CA 1
ATOM 723 C C . ALA A 1 97 ? -7.392 -9.380 7.500 1.00 95.31 97 ALA A C 1
ATOM 725 O O . ALA A 1 97 ? -6.914 -10.361 8.071 1.00 95.31 97 ALA A O 1
ATOM 726 N N . GLY A 1 98 ? -7.430 -8.175 8.080 1.00 89.50 98 GLY A N 1
ATOM 727 C CA . GLY A 1 98 ? -6.991 -7.909 9.453 1.00 89.50 98 GLY A CA 1
ATOM 728 C C . GLY A 1 98 ? -5.474 -7.939 9.666 1.00 89.50 98 GLY A C 1
ATOM 729 O O . GLY A 1 98 ? -5.021 -7.927 10.817 1.00 89.50 98 GLY A O 1
ATOM 730 N N . VAL A 1 99 ? -4.689 -7.960 8.587 1.00 81.50 99 VAL A N 1
ATOM 731 C CA . VAL A 1 99 ? -3.217 -7.934 8.645 1.00 81.50 99 VAL A CA 1
ATOM 732 C C . VAL A 1 99 ? -2.688 -6.575 9.081 1.00 81.50 99 VAL A C 1
ATOM 734 O O . VAL A 1 99 ? -3.367 -5.546 8.888 1.00 81.50 99 VAL A O 1
#

Radius of gyration: 13.05 Å; chains: 1; bounding box: 34×28×30 Å

Sequence (99 aa):
MALIDTWKLVQHKTLHHRIEVAAVTAAIAVANEDPQTANHAERKALALKVMAAPETYANIMAIGVCSNVTIAASGAASTDNDIQYVVNSLWDTYALAGV

Foldseek 3Di:
DDPVVLVVLLVPVLVLVLLLVLLLVLLVVLCPDDPPPPLSVLLNVSSVVCPVPSSVVSSVCSSQLSPDPQCVVCRPNRDSVSSNVSSNVCSCVVSVVSD